Protein AF-A0A9D4FM54-F1 (afdb_monomer_lite)

pLDDT: mean 79.49, std 9.08, range [46.62, 93.25]

Foldseek 3Di:
DDWDWDKDWDADPVVLDIAIDIDTDDDDDPCVVVVVVVVVVCVVVDPDPPDDDDDDDPPDVVNVDVDPRPDDDDDPVVNVVVDDDPVRVVVVVVD

Radius of gyration: 21.34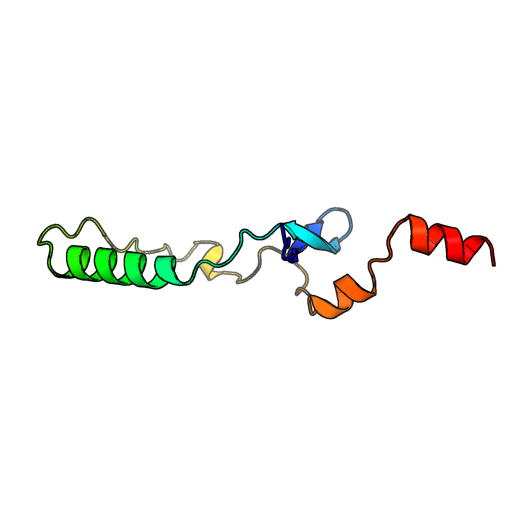 Å; chains: 1; bounding box: 58×18×44 Å

Structure (mmCIF, N/CA/C/O backbone):
data_AF-A0A9D4FM54-F1
#
_entry.id   AF-A0A9D4FM54-F1
#
loop_
_atom_site.group_PDB
_atom_site.id
_atom_site.type_symbol
_atom_site.label_atom_id
_atom_site.label_alt_id
_atom_site.label_comp_id
_atom_site.label_asym_id
_atom_site.label_entity_id
_atom_site.label_seq_id
_atom_site.pdbx_PDB_ins_code
_atom_site.Cartn_x
_atom_site.Cartn_y
_atom_site.Cartn_z
_atom_site.occupancy
_atom_site.B_iso_or_equiv
_atom_site.auth_seq_id
_atom_site.auth_comp_id
_atom_site.auth_asym_id
_atom_site.auth_atom_id
_atom_site.pdbx_PDB_model_num
ATOM 1 N N . MET A 1 1 ? 18.000 2.053 12.207 1.00 46.62 1 MET A N 1
ATOM 2 C CA . MET A 1 1 ? 16.559 1.715 12.081 1.00 46.62 1 MET A CA 1
ATOM 3 C C . MET A 1 1 ? 16.369 0.816 10.864 1.00 46.62 1 MET A C 1
ATOM 5 O O . MET A 1 1 ? 16.705 1.258 9.778 1.00 46.62 1 MET A O 1
ATOM 9 N N . SER A 1 2 ? 15.879 -0.421 11.017 1.00 51.66 2 SER A N 1
ATOM 10 C CA . SER A 1 2 ? 15.617 -1.292 9.856 1.00 51.66 2 SER A CA 1
ATOM 11 C C . SER A 1 2 ? 14.452 -0.733 9.026 1.00 51.66 2 SER A C 1
ATOM 13 O O . SER A 1 2 ? 13.369 -0.510 9.573 1.00 51.66 2 SER A O 1
ATOM 15 N N . VAL A 1 3 ? 14.699 -0.421 7.752 1.00 61.25 3 VAL A N 1
ATOM 16 C CA . VAL A 1 3 ? 13.710 0.104 6.798 1.00 61.25 3 VAL A CA 1
ATOM 17 C C . VAL A 1 3 ? 13.264 -1.062 5.925 1.00 61.25 3 VAL A C 1
ATOM 19 O O . VAL A 1 3 ? 14.077 -1.627 5.199 1.00 61.25 3 VAL A O 1
ATOM 22 N N . CYS A 1 4 ? 11.984 -1.424 5.993 1.00 66.94 4 CYS A N 1
ATOM 23 C CA . CYS A 1 4 ? 11.412 -2.426 5.101 1.00 66.94 4 CYS A CA 1
ATOM 24 C C . CYS A 1 4 ? 10.907 -1.737 3.825 1.00 66.94 4 CYS A C 1
ATOM 26 O O . CYS A 1 4 ? 10.298 -0.664 3.888 1.00 66.94 4 CYS A O 1
ATOM 28 N N . PHE A 1 5 ? 11.167 -2.329 2.662 1.00 75.75 5 PHE A N 1
ATOM 29 C CA . PHE A 1 5 ? 10.716 -1.805 1.375 1.00 75.75 5 PHE A CA 1
ATOM 30 C C . PHE A 1 5 ? 9.612 -2.700 0.812 1.00 75.75 5 PHE A C 1
ATOM 32 O O . PHE A 1 5 ? 9.791 -3.907 0.694 1.00 75.75 5 PHE A O 1
ATOM 39 N N . SER A 1 6 ? 8.491 -2.093 0.423 1.00 82.38 6 SER A N 1
ATOM 40 C CA . SER A 1 6 ? 7.437 -2.737 -0.367 1.00 82.38 6 SER A CA 1
ATOM 41 C C . SER A 1 6 ? 7.375 -2.093 -1.743 1.00 82.38 6 SER A C 1
ATOM 43 O O . SER A 1 6 ? 7.757 -0.939 -1.925 1.00 82.38 6 SER A O 1
ATOM 45 N N . TYR A 1 7 ? 6.913 -2.836 -2.738 1.00 86.94 7 TYR A N 1
ATOM 46 C CA . TYR A 1 7 ? 6.910 -2.405 -4.126 1.00 86.94 7 TYR A CA 1
ATOM 47 C C . TYR A 1 7 ? 5.492 -2.066 -4.576 1.00 86.94 7 TYR A C 1
ATOM 49 O O . TYR A 1 7 ? 4.599 -2.909 -4.530 1.00 86.94 7 TYR A O 1
ATOM 57 N N . LYS A 1 8 ? 5.286 -0.836 -5.058 1.00 86.06 8 LYS A N 1
ATOM 58 C CA . LYS A 1 8 ? 4.020 -0.421 -5.678 1.00 86.06 8 LYS A CA 1
ATOM 59 C C . LYS A 1 8 ? 4.161 -0.352 -7.197 1.00 86.06 8 LYS A C 1
ATOM 61 O O . LYS A 1 8 ? 5.209 0.033 -7.720 1.00 86.06 8 LYS A O 1
ATOM 66 N N . ARG A 1 9 ? 3.091 -0.732 -7.901 1.00 87.88 9 ARG A N 1
ATOM 67 C CA . ARG A 1 9 ? 2.984 -0.699 -9.367 1.00 87.88 9 ARG A CA 1
ATOM 68 C C . ARG A 1 9 ? 2.297 0.592 -9.818 1.00 87.88 9 ARG A C 1
ATOM 70 O O . ARG A 1 9 ? 1.338 1.034 -9.195 1.00 87.88 9 ARG A O 1
ATOM 77 N N . LYS A 1 10 ? 2.769 1.178 -10.918 1.00 88.06 10 LYS A N 1
ATOM 78 C CA . LYS A 1 10 ? 2.153 2.319 -11.607 1.00 88.06 10 LYS A CA 1
ATOM 79 C C . LYS A 1 10 ? 2.155 2.073 -13.109 1.00 88.06 10 LYS A C 1
ATOM 81 O O . LYS A 1 10 ? 3.208 1.798 -13.689 1.00 88.06 10 LYS A O 1
ATOM 86 N N . PHE A 1 11 ? 0.993 2.233 -13.728 1.00 88.56 11 PHE A N 1
ATOM 87 C CA . PHE A 1 11 ? 0.844 2.201 -15.176 1.00 88.56 11 PHE A CA 1
ATOM 88 C C . PHE A 1 11 ? 1.066 3.595 -15.774 1.00 88.56 11 PHE A C 1
ATOM 90 O O . PHE A 1 11 ? 0.549 4.592 -15.264 1.00 88.56 11 PHE A O 1
ATOM 97 N N . SER A 1 12 ? 1.850 3.679 -16.847 1.00 87.75 12 SER A N 1
ATOM 98 C CA . SER A 1 12 ? 2.041 4.906 -17.623 1.00 87.75 12 SER A CA 1
ATOM 99 C C . SER A 1 12 ? 1.265 4.811 -18.928 1.00 87.75 12 SER A C 1
ATOM 101 O O . SER A 1 12 ? 1.634 4.019 -19.791 1.00 87.75 12 SER A O 1
ATOM 103 N N . LYS A 1 13 ? 0.249 5.667 -19.099 1.00 87.44 13 LYS A N 1
ATOM 104 C CA . LYS A 1 13 ? -0.549 5.728 -20.335 1.00 87.44 13 LYS A CA 1
ATOM 105 C C . LYS A 1 13 ? 0.301 6.106 -21.554 1.00 87.44 13 LYS A C 1
ATOM 107 O O . LYS A 1 13 ? 0.194 5.471 -22.590 1.00 87.44 13 LYS A O 1
ATOM 112 N N . ARG A 1 14 ? 1.210 7.083 -21.408 1.00 88.25 14 ARG A N 1
ATOM 113 C CA . ARG A 1 14 ? 2.062 7.579 -22.512 1.00 88.25 14 ARG A CA 1
ATOM 114 C C . ARG A 1 14 ? 2.999 6.517 -23.085 1.00 88.25 14 ARG A C 1
ATOM 116 O O . ARG A 1 14 ? 3.293 6.536 -24.267 1.00 88.25 14 ARG A O 1
ATOM 123 N N . GLY A 1 15 ? 3.516 5.639 -22.227 1.00 82.06 15 GLY A N 1
ATOM 124 C CA . GLY A 1 15 ? 4.461 4.591 -22.623 1.00 82.06 15 GLY A CA 1
ATOM 125 C C . GLY A 1 15 ? 3.853 3.195 -22.640 1.00 82.06 15 GLY A C 1
ATOM 126 O O . GLY A 1 15 ? 4.621 2.243 -22.713 1.00 82.06 15 GLY A O 1
ATOM 127 N N . ASN A 1 16 ? 2.530 3.097 -22.462 1.00 85.50 16 ASN A N 1
ATOM 128 C CA . ASN A 1 16 ? 1.745 1.868 -22.370 1.00 85.50 16 ASN A CA 1
ATOM 129 C C . ASN A 1 16 ? 2.422 0.755 -21.544 1.00 85.50 16 ASN A C 1
ATOM 131 O O . ASN A 1 16 ? 2.495 -0.398 -21.958 1.00 85.50 16 ASN A O 1
ATOM 135 N N . LYS A 1 17 ? 3.013 1.120 -20.396 1.00 86.31 17 LYS A N 1
ATOM 136 C CA . LYS A 1 17 ? 3.888 0.220 -19.631 1.00 86.31 17 LYS A CA 1
ATOM 137 C C . LYS A 1 17 ? 3.706 0.330 -18.131 1.00 86.31 17 LYS A C 1
ATOM 139 O O . LYS A 1 17 ? 3.511 1.417 -17.577 1.00 86.31 17 LYS A O 1
ATOM 144 N N . TRP A 1 18 ? 3.866 -0.809 -17.475 1.00 86.31 18 TRP A N 1
ATOM 145 C CA . TRP A 1 18 ? 3.921 -0.927 -16.029 1.00 86.31 18 TRP A CA 1
ATOM 146 C C . TRP A 1 18 ? 5.320 -0.612 -15.499 1.00 86.31 18 TRP A C 1
ATOM 148 O O . TRP A 1 18 ? 6.345 -0.963 -16.085 1.00 86.31 18 TRP A O 1
ATOM 158 N N . THR A 1 19 ? 5.362 0.087 -14.371 1.00 85.94 19 THR A N 1
ATOM 159 C CA . THR A 1 19 ? 6.591 0.427 -13.655 1.00 85.94 19 THR A CA 1
ATOM 160 C C . THR A 1 19 ? 6.414 0.143 -12.173 1.00 85.94 19 THR A C 1
ATOM 162 O O . THR A 1 19 ? 5.326 0.314 -11.627 1.00 85.94 19 THR A O 1
ATOM 165 N N . VAL A 1 20 ? 7.484 -0.290 -11.511 1.00 88.94 20 VAL A N 1
ATOM 166 C CA . VAL A 1 20 ? 7.483 -0.595 -10.076 1.00 88.94 20 VAL A CA 1
ATOM 167 C C . VAL A 1 20 ? 8.395 0.365 -9.350 1.00 88.94 20 VAL A C 1
ATOM 169 O O . VAL A 1 20 ? 9.515 0.567 -9.806 1.00 88.94 20 VAL A O 1
ATOM 172 N N . TYR A 1 21 ? 7.959 0.926 -8.227 1.00 85.75 21 TYR A N 1
ATOM 173 C CA . TYR A 1 21 ? 8.780 1.783 -7.378 1.00 85.75 21 TYR A CA 1
ATOM 174 C C . TYR A 1 21 ? 8.792 1.274 -5.930 1.00 85.75 21 TYR A C 1
ATOM 176 O O . TYR A 1 21 ? 7.765 0.793 -5.442 1.00 85.75 21 TYR A O 1
ATOM 184 N N . PRO A 1 22 ? 9.949 1.358 -5.248 1.00 87.38 22 PRO A N 1
ATOM 185 C CA . PRO A 1 22 ? 10.038 1.010 -3.841 1.00 87.38 22 PRO A CA 1
ATOM 186 C C . PRO A 1 22 ? 9.363 2.092 -2.997 1.00 87.38 22 PRO A C 1
ATOM 188 O O . PRO A 1 22 ? 9.534 3.291 -3.228 1.00 87.38 22 PRO A O 1
ATOM 191 N N . VAL A 1 23 ? 8.610 1.656 -2.001 1.00 87.81 23 VAL A N 1
ATOM 192 C CA . VAL A 1 23 ? 7.963 2.477 -0.987 1.00 87.81 23 VAL A CA 1
ATOM 193 C C . VAL A 1 23 ? 8.518 2.041 0.357 1.00 87.81 23 VAL A C 1
ATOM 195 O O . VAL A 1 23 ? 8.538 0.851 0.674 1.00 87.81 23 VAL A O 1
ATOM 198 N N . LYS A 1 24 ? 8.989 3.014 1.137 1.00 84.94 24 LYS A N 1
ATOM 199 C CA . LYS A 1 24 ? 9.393 2.774 2.522 1.00 84.94 24 LYS A CA 1
ATOM 200 C C . LYS A 1 24 ? 8.142 2.395 3.305 1.00 84.94 24 LYS A C 1
ATOM 202 O O . LYS A 1 24 ? 7.192 3.174 3.34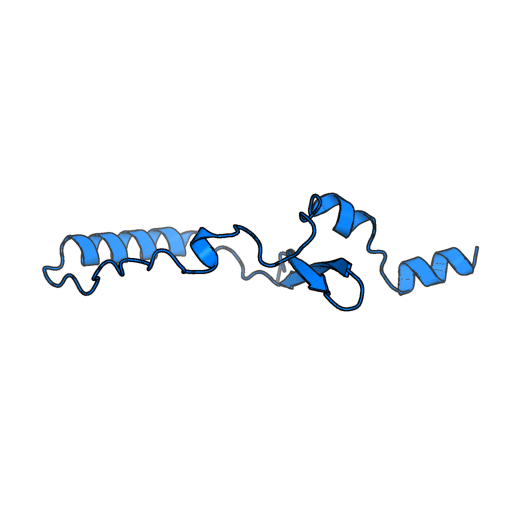5 1.00 84.94 24 LYS A O 1
ATOM 207 N N . VAL A 1 25 ? 8.136 1.202 3.879 1.00 82.44 25 VAL A N 1
ATOM 208 C CA . VAL A 1 25 ? 7.047 0.746 4.739 1.00 82.44 25 VAL A CA 1
ATOM 209 C C . VAL A 1 25 ? 7.423 1.065 6.172 1.00 82.44 25 VAL A C 1
ATOM 211 O O . VAL A 1 25 ? 8.574 0.897 6.586 1.00 82.44 25 VAL A O 1
ATOM 214 N N . THR A 1 26 ? 6.445 1.559 6.920 1.00 72.81 26 THR A N 1
ATOM 215 C CA . THR A 1 26 ? 6.558 1.710 8.364 1.00 72.81 26 THR A CA 1
ATOM 216 C C . THR A 1 26 ? 6.746 0.342 9.008 1.00 72.81 26 THR A C 1
ATOM 218 O O . THR A 1 26 ? 6.301 -0.684 8.497 1.00 72.81 26 THR A O 1
ATOM 221 N N . LYS A 1 27 ? 7.458 0.308 10.130 1.00 73.62 27 LYS A N 1
ATOM 222 C CA . LYS A 1 27 ? 7.670 -0.942 10.854 1.00 73.62 27 LYS A CA 1
ATOM 223 C C . LYS A 1 27 ? 6.330 -1.499 11.333 1.00 73.62 27 LYS A C 1
ATOM 225 O O . LYS A 1 27 ? 5.470 -0.737 11.772 1.00 73.62 27 LYS A O 1
ATOM 230 N N . ALA A 1 28 ? 6.184 -2.817 11.261 1.00 71.81 28 ALA A N 1
ATOM 231 C CA . ALA A 1 28 ? 5.072 -3.511 11.886 1.00 71.81 28 ALA A CA 1
ATOM 232 C C . ALA A 1 28 ? 5.316 -3.556 13.398 1.00 71.81 28 ALA A C 1
ATOM 234 O O . ALA A 1 28 ? 6.373 -3.999 13.849 1.00 71.81 28 ALA A O 1
ATOM 235 N N . TYR A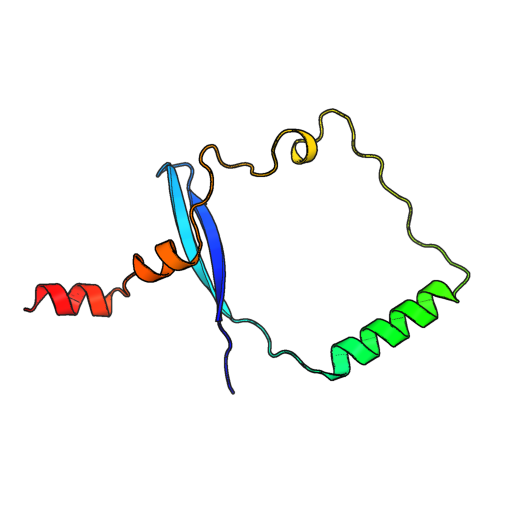 1 29 ? 4.352 -3.067 14.169 1.00 81.56 29 TYR A N 1
ATOM 236 C CA . TYR A 1 29 ? 4.370 -3.146 15.621 1.00 81.56 29 TYR A CA 1
ATOM 237 C C . TYR A 1 29 ? 3.302 -4.146 16.057 1.00 81.56 29 TYR A C 1
ATOM 239 O O . TYR A 1 29 ? 2.123 -3.940 15.783 1.00 81.56 29 TYR A O 1
ATOM 247 N N . SER A 1 30 ? 3.702 -5.206 16.759 1.00 85.31 30 SER A N 1
ATOM 248 C CA . SER A 1 30 ? 2.802 -6.290 17.185 1.00 85.31 30 SER A CA 1
ATOM 249 C C . SER A 1 30 ? 1.669 -5.825 18.106 1.00 85.31 30 SER A C 1
ATOM 251 O O . SER A 1 30 ? 0.613 -6.445 18.164 1.00 85.31 30 SER A O 1
ATOM 253 N N . TYR A 1 31 ? 1.849 -4.711 18.818 1.00 87.50 31 TYR A N 1
ATOM 254 C CA . TYR A 1 31 ? 0.807 -4.153 19.679 1.00 87.50 31 TYR A CA 1
ATOM 255 C C . TYR A 1 31 ? -0.316 -3.445 18.905 1.00 87.50 31 TYR A C 1
ATOM 257 O O . TYR A 1 31 ? -1.388 -3.245 19.470 1.00 87.50 31 TYR A O 1
ATOM 265 N N . ILE A 1 32 ? -0.108 -3.071 17.634 1.00 86.62 32 ILE A N 1
ATOM 266 C CA . ILE A 1 32 ? -1.144 -2.400 16.830 1.00 86.62 32 ILE A CA 1
ATOM 267 C C . ILE A 1 32 ? -2.338 -3.331 16.626 1.00 86.62 32 ILE A C 1
ATOM 269 O O . ILE A 1 32 ? -3.473 -2.886 16.746 1.00 86.62 32 ILE A O 1
ATOM 273 N N . GLU A 1 33 ? -2.096 -4.623 16.400 1.00 88.38 33 GLU A N 1
ATOM 274 C CA . GLU A 1 33 ? -3.164 -5.620 16.271 1.00 88.38 33 GLU A CA 1
ATOM 275 C C . GLU A 1 33 ? -4.020 -5.683 17.541 1.00 88.38 33 GLU A C 1
ATOM 277 O O . GLU A 1 33 ? -5.246 -5.688 17.465 1.00 88.38 33 GLU A O 1
ATOM 282 N N . LYS A 1 34 ? -3.389 -5.621 18.721 1.00 92.12 34 LYS A N 1
ATOM 283 C CA . LYS A 1 34 ? -4.098 -5.593 20.010 1.00 92.12 34 LYS A CA 1
ATOM 284 C C . LYS A 1 34 ? -4.964 -4.341 20.163 1.00 92.12 34 LYS A C 1
ATOM 286 O O . LYS A 1 34 ? -6.104 -4.444 20.607 1.00 92.12 34 LYS A O 1
ATOM 291 N N . LEU A 1 35 ? -4.445 -3.174 19.771 1.00 91.19 35 LEU A N 1
ATOM 292 C CA . LEU A 1 35 ? -5.203 -1.917 19.794 1.00 91.19 35 LEU A CA 1
ATOM 293 C C . LEU A 1 35 ? -6.377 -1.941 18.810 1.00 91.19 35 LEU A C 1
ATOM 295 O O . LEU A 1 35 ? -7.466 -1.486 19.147 1.00 91.19 35 LEU A O 1
ATOM 299 N N . MET A 1 36 ? -6.179 -2.503 17.615 1.00 92.25 36 MET A N 1
ATOM 300 C CA . MET A 1 36 ? -7.244 -2.671 16.625 1.00 92.25 36 MET A CA 1
ATOM 301 C C . MET A 1 36 ? -8.357 -3.577 17.149 1.00 92.25 36 MET A C 1
ATOM 303 O O . MET A 1 36 ? -9.526 -3.224 17.030 1.00 92.25 36 MET A O 1
ATOM 307 N N . VAL A 1 37 ? -8.008 -4.708 17.771 1.00 93.25 37 VAL A N 1
ATOM 308 C CA . VAL A 1 37 ? -8.988 -5.612 18.391 1.00 93.25 37 VAL A CA 1
ATOM 309 C C . VAL A 1 37 ? -9.763 -4.900 19.499 1.00 93.25 37 VAL A C 1
ATOM 311 O O . VAL A 1 37 ? -10.987 -4.992 19.530 1.00 93.25 37 VAL A O 1
ATOM 314 N N . ALA A 1 38 ? -9.085 -4.146 20.368 1.00 89.75 38 ALA A N 1
ATOM 315 C CA . ALA A 1 38 ? -9.745 -3.379 21.424 1.00 89.75 38 ALA A CA 1
ATOM 316 C C . ALA A 1 38 ? -10.742 -2.353 20.853 1.00 89.75 38 ALA A C 1
ATOM 318 O O . ALA A 1 38 ? -11.896 -2.328 21.274 1.00 89.75 38 ALA A O 1
ATOM 319 N N . ALA A 1 39 ? -10.333 -1.586 19.839 1.00 87.69 39 ALA A N 1
ATOM 320 C CA . ALA A 1 39 ? -11.190 -0.599 19.185 1.00 87.69 39 ALA A CA 1
ATOM 321 C C . ALA A 1 39 ? -12.398 -1.236 18.476 1.00 87.69 39 ALA A C 1
ATOM 323 O O . ALA A 1 39 ? -13.502 -0.699 18.531 1.00 87.69 39 ALA A O 1
ATOM 324 N N . VAL A 1 40 ? -12.214 -2.389 17.821 1.00 87.19 40 VAL A N 1
ATOM 325 C CA . VAL A 1 40 ? -13.316 -3.128 17.181 1.00 87.19 40 VAL A CA 1
ATOM 326 C C . VAL A 1 40 ? -14.287 -3.668 18.225 1.00 87.19 40 VAL A C 1
ATOM 328 O O . VAL A 1 40 ? -15.493 -3.547 18.035 1.00 87.19 40 VAL A O 1
ATOM 331 N N . ASN A 1 41 ? -13.790 -4.221 19.332 1.00 89.44 41 ASN A N 1
ATOM 332 C CA . ASN A 1 41 ? -14.645 -4.703 20.416 1.00 89.44 41 ASN A CA 1
ATOM 333 C C . ASN A 1 41 ? -15.482 -3.562 21.001 1.00 89.44 41 ASN A C 1
ATOM 335 O O . ASN A 1 41 ? -16.693 -3.703 21.148 1.00 89.44 41 ASN A O 1
ATOM 339 N N . GLU A 1 42 ? -14.861 -2.413 21.259 1.00 85.06 42 GLU A N 1
ATOM 340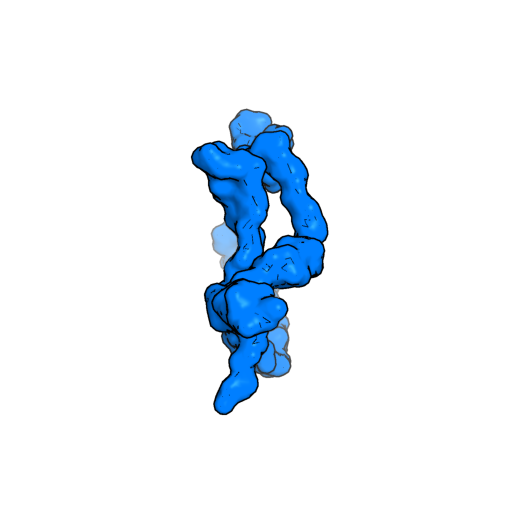 C CA . GLU A 1 42 ? -15.555 -1.221 21.746 1.00 85.06 42 GLU A CA 1
ATOM 341 C C . GLU A 1 42 ? -16.587 -0.706 20.730 1.00 85.06 42 GLU A C 1
ATOM 343 O O . GLU A 1 42 ? -17.715 -0.388 21.103 1.00 85.06 42 GLU A O 1
ATOM 348 N N . TYR A 1 43 ? -16.257 -0.711 19.435 1.00 79.19 43 TYR A N 1
ATOM 349 C CA . TYR A 1 43 ? -17.189 -0.342 18.367 1.00 79.19 43 TYR A CA 1
ATOM 350 C C . TYR A 1 43 ? -18.381 -1.302 18.252 1.00 79.19 43 TYR A C 1
ATOM 352 O O . TYR A 1 43 ? -19.511 -0.859 18.065 1.00 79.19 43 TYR A O 1
ATOM 360 N N . CYS A 1 44 ? -18.148 -2.611 18.355 1.00 80.69 44 CYS A N 1
ATOM 361 C CA . CYS A 1 44 ? -19.196 -3.630 18.276 1.00 80.69 44 CYS A CA 1
ATOM 362 C C . CYS A 1 44 ? -20.152 -3.574 19.473 1.00 80.69 44 CYS A C 1
ATOM 364 O O . CYS A 1 44 ? -21.345 -3.824 19.311 1.00 80.69 44 CYS A O 1
ATOM 366 N N . ILE A 1 45 ? -19.627 -3.263 20.661 1.00 82.38 45 ILE A N 1
ATOM 367 C CA . ILE A 1 45 ? -20.407 -3.124 21.898 1.00 82.38 45 ILE A CA 1
ATOM 368 C C . ILE A 1 45 ? -21.111 -1.755 21.942 1.00 82.38 45 ILE A C 1
ATOM 370 O O . ILE A 1 45 ? -22.215 -1.632 22.475 1.00 82.38 45 ILE A O 1
ATOM 374 N N . GL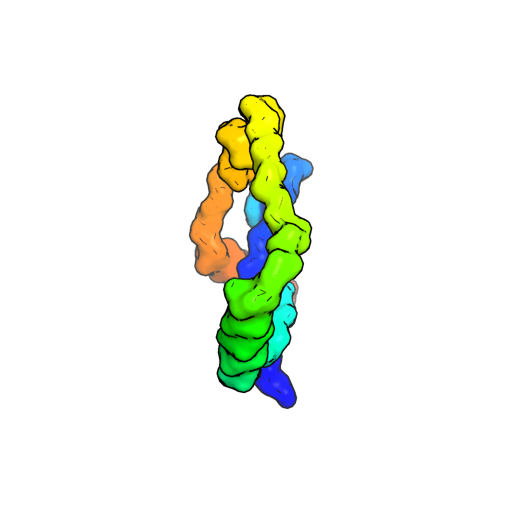Y A 1 46 ? -20.505 -0.723 21.352 1.00 73.00 46 GLY A N 1
ATOM 375 C CA . GLY A 1 46 ? -21.052 0.625 21.273 1.00 73.00 46 GLY A CA 1
ATOM 376 C C . GLY A 1 46 ? -22.327 0.702 20.426 1.00 73.00 46 GLY A C 1
ATOM 377 O O . GLY A 1 46 ? -22.349 0.367 19.246 1.00 73.00 46 GLY A O 1
ATOM 378 N N . GLN A 1 47 ? -23.407 1.234 21.002 1.00 63.59 47 GLN A N 1
ATOM 379 C CA . GLN A 1 47 ? -24.721 1.335 20.346 1.00 63.59 47 GLN A CA 1
ATOM 380 C C . GLN A 1 47 ? -24.784 2.308 19.144 1.00 63.59 47 GLN A C 1
ATOM 382 O O . GLN A 1 47 ? -25.798 2.358 18.447 1.00 63.59 47 GLN A O 1
ATOM 387 N N . LYS A 1 48 ? -23.729 3.084 18.852 1.00 62.81 48 LYS A N 1
ATOM 388 C CA . LYS A 1 48 ? -23.709 4.037 17.727 1.00 62.81 48 LYS A CA 1
ATOM 389 C C . LYS A 1 48 ? -23.085 3.418 16.476 1.00 62.81 48 LYS A C 1
ATOM 391 O O . LYS A 1 48 ? -21.888 3.541 16.224 1.00 62.81 48 LYS A O 1
ATOM 396 N N . ARG A 1 49 ? -23.924 2.830 15.621 1.00 59.75 49 ARG A N 1
ATOM 397 C CA . ARG A 1 49 ? -23.540 2.477 14.245 1.00 59.75 49 ARG A CA 1
ATOM 398 C C . ARG A 1 49 ? -23.392 3.751 13.406 1.00 59.75 49 ARG A C 1
ATOM 400 O O . ARG A 1 49 ? -24.375 4.289 12.917 1.00 59.75 49 ARG A O 1
ATOM 407 N N . ILE A 1 50 ? -22.157 4.223 13.235 1.00 64.50 50 ILE A N 1
ATOM 408 C CA . ILE A 1 50 ? -21.821 5.380 12.373 1.00 64.50 50 ILE A CA 1
ATOM 409 C C . ILE A 1 50 ? -21.793 4.981 10.877 1.00 64.50 50 ILE A C 1
ATOM 411 O O . ILE A 1 50 ? -21.743 5.830 9.992 1.00 64.50 50 ILE A O 1
ATOM 415 N N . TYR A 1 51 ? -21.813 3.680 10.564 1.00 68.38 51 TYR A N 1
ATOM 416 C CA . TYR A 1 51 ? -21.653 3.182 9.198 1.00 68.38 51 TYR A CA 1
ATOM 417 C C . TYR A 1 51 ? -22.989 2.950 8.481 1.00 68.38 51 TYR A C 1
ATOM 419 O O . TYR A 1 51 ? -23.847 2.209 8.964 1.00 68.38 51 TYR A O 1
ATOM 427 N N . HIS A 1 52 ? -23.101 3.491 7.267 1.00 66.38 52 HIS A N 1
ATOM 428 C CA . HIS A 1 52 ? -24.152 3.155 6.311 1.00 66.38 52 HIS A CA 1
ATOM 429 C C . HIS A 1 52 ? -23.519 2.551 5.047 1.00 66.38 52 HIS A C 1
ATOM 431 O O . HIS A 1 52 ? -22.644 3.185 4.448 1.00 66.38 52 HIS A O 1
ATOM 437 N N . PRO A 1 53 ? -23.923 1.342 4.615 1.00 71.50 53 PRO A N 1
ATOM 438 C CA . PRO A 1 53 ? -23.421 0.762 3.378 1.00 71.50 53 PRO A CA 1
ATOM 439 C C . PRO A 1 53 ? -23.843 1.622 2.181 1.00 71.50 53 PRO A C 1
ATOM 441 O O . PRO A 1 53 ? -25.028 1.811 1.912 1.00 71.50 53 PRO A O 1
ATOM 444 N N . ILE A 1 54 ? -22.857 2.131 1.442 1.00 80.56 54 ILE A N 1
ATOM 445 C CA . ILE A 1 54 ? -23.086 2.904 0.219 1.00 80.56 54 ILE A CA 1
ATOM 446 C C . ILE A 1 54 ? -23.358 1.918 -0.920 1.00 80.56 54 ILE A C 1
ATOM 448 O O . ILE A 1 54 ? -22.457 1.197 -1.357 1.00 80.56 54 ILE A O 1
ATOM 452 N N . LYS A 1 55 ? -24.600 1.885 -1.417 1.00 84.44 55 LYS A N 1
ATOM 453 C CA . LYS A 1 55 ? -24.948 1.124 -2.624 1.00 84.44 55 LYS A CA 1
ATOM 454 C C . LYS A 1 55 ? -24.243 1.754 -3.827 1.00 84.44 55 LYS A C 1
ATOM 456 O O . LYS A 1 55 ? -24.483 2.915 -4.148 1.00 84.44 55 LYS A O 1
ATOM 461 N N . ARG A 1 56 ? -23.368 0.991 -4.488 1.00 82.38 56 ARG A N 1
ATOM 462 C CA . ARG A 1 56 ? -22.717 1.432 -5.730 1.00 82.38 56 ARG A CA 1
ATOM 463 C C . ARG A 1 56 ? -23.717 1.384 -6.877 1.00 82.38 56 ARG A C 1
ATOM 465 O O . ARG A 1 56 ? -24.500 0.442 -6.976 1.00 82.38 56 ARG A O 1
ATOM 472 N N . GLN A 1 57 ? -23.678 2.390 -7.740 1.00 87.50 57 GLN A N 1
ATOM 473 C CA . GLN A 1 57 ? -24.502 2.422 -8.945 1.00 87.50 57 GLN A CA 1
ATOM 474 C C . GLN A 1 57 ? -23.990 1.407 -9.977 1.00 87.50 57 GLN A C 1
ATOM 476 O O . GLN A 1 57 ? -22.807 1.065 -9.994 1.00 87.50 57 GLN A O 1
ATOM 481 N N . SER A 1 58 ? -24.873 0.952 -10.872 1.00 84.88 58 SER A N 1
ATOM 482 C CA . SER A 1 58 ? -24.521 -0.020 -11.921 1.00 84.88 58 SER A CA 1
ATOM 483 C C . SER A 1 58 ? -23.393 0.468 -12.841 1.00 84.88 58 SER A C 1
ATOM 485 O O . SER A 1 58 ? -22.651 -0.350 -13.369 1.00 84.88 58 SER A O 1
ATOM 487 N N . GLY A 1 59 ? -23.250 1.786 -13.017 1.00 84.75 59 GLY A N 1
ATOM 488 C CA . GLY A 1 59 ? -22.211 2.404 -13.846 1.00 84.75 59 GLY A CA 1
ATOM 489 C C . GLY A 1 59 ? -20.923 2.781 -13.108 1.00 84.75 59 GLY A C 1
ATOM 490 O O . GLY A 1 59 ? -20.095 3.480 -13.685 1.00 84.75 59 GLY A O 1
ATOM 491 N N . ASP A 1 60 ? -20.742 2.386 -11.840 1.00 84.00 60 ASP A N 1
ATOM 492 C CA . ASP A 1 60 ? -19.502 2.690 -11.115 1.00 84.00 60 ASP A CA 1
ATOM 493 C C . ASP A 1 60 ? -18.314 2.022 -11.839 1.00 84.00 60 ASP A C 1
ATOM 495 O O . ASP A 1 60 ? -18.319 0.800 -12.015 1.00 84.00 60 ASP A O 1
ATOM 499 N N . PRO A 1 61 ? -17.272 2.771 -12.251 1.00 78.62 61 PRO A N 1
ATOM 500 C CA . PRO A 1 61 ? -16.122 2.214 -12.965 1.00 78.62 61 PRO A CA 1
ATOM 501 C C . PRO A 1 61 ? -15.421 1.084 -12.201 1.00 78.62 61 PRO A C 1
ATOM 503 O O . PRO A 1 61 ? -14.799 0.224 -12.822 1.00 78.62 61 PRO A O 1
ATOM 506 N N . ARG A 1 62 ? -15.556 1.036 -10.868 1.00 77.69 62 ARG A N 1
ATOM 507 C CA . ARG A 1 62 ? -15.036 -0.058 -10.033 1.00 77.69 62 ARG A CA 1
ATOM 508 C C . ARG A 1 62 ? -15.763 -1.388 -10.243 1.00 77.69 62 ARG A C 1
ATOM 510 O O . ARG A 1 62 ? -15.200 -2.421 -9.898 1.00 77.69 62 ARG A O 1
ATOM 517 N N . ASN A 1 63 ? -16.990 -1.361 -10.760 1.00 78.94 63 ASN A N 1
ATOM 518 C CA . ASN A 1 63 ? -17.757 -2.556 -11.112 1.00 78.94 63 ASN A CA 1
ATOM 519 C C . ASN A 1 63 ? -17.451 -3.026 -12.545 1.00 78.94 63 ASN A C 1
ATOM 521 O O . ASN A 1 63 ? -17.594 -4.207 -12.836 1.00 78.94 63 ASN A O 1
ATOM 525 N N . ILE A 1 64 ? -17.035 -2.111 -13.429 1.00 78.69 64 ILE A N 1
ATOM 526 C CA . ILE A 1 64 ? -16.825 -2.373 -14.863 1.00 78.69 64 ILE A CA 1
ATOM 527 C C . ILE A 1 64 ? -15.459 -3.017 -15.118 1.00 78.69 64 ILE A C 1
ATOM 529 O O . ILE A 1 64 ? -15.343 -3.936 -15.924 1.00 78.69 64 ILE A O 1
ATOM 533 N N . ALA A 1 65 ? -14.414 -2.544 -14.439 1.00 72.25 65 ALA A N 1
ATOM 534 C CA . ALA A 1 65 ? -13.074 -3.091 -14.591 1.00 72.25 65 ALA A CA 1
ATOM 535 C C . ALA A 1 65 ? -12.339 -3.110 -13.250 1.00 72.25 65 ALA A C 1
ATOM 537 O O . ALA A 1 65 ? -12.298 -2.116 -12.524 1.00 72.25 65 ALA A O 1
ATOM 538 N N . SER A 1 66 ? -11.691 -4.238 -12.948 1.00 73.75 66 SER A N 1
ATOM 539 C CA . SER A 1 66 ? -10.845 -4.379 -11.754 1.00 73.75 66 SER A CA 1
ATOM 540 C C . SER A 1 66 ? -9.646 -3.425 -11.784 1.00 73.75 66 SER A C 1
ATOM 542 O O . SER A 1 66 ? -9.160 -2.979 -10.744 1.00 73.75 66 SER A O 1
ATOM 544 N N . THR A 1 67 ? -9.172 -3.101 -12.989 1.00 74.44 67 THR A N 1
ATOM 545 C CA . THR A 1 67 ? -7.992 -2.278 -13.233 1.00 74.44 67 THR A CA 1
ATOM 546 C C . THR A 1 67 ? -8.309 -1.231 -14.296 1.00 74.44 67 THR A C 1
ATOM 548 O O . THR A 1 67 ? -8.834 -1.543 -15.354 1.00 74.44 67 THR A O 1
ATOM 551 N N . ILE A 1 68 ? -7.938 0.025 -14.037 1.00 75.69 68 ILE A N 1
ATOM 552 C CA . ILE A 1 68 ? -8.153 1.161 -14.960 1.00 75.69 68 ILE A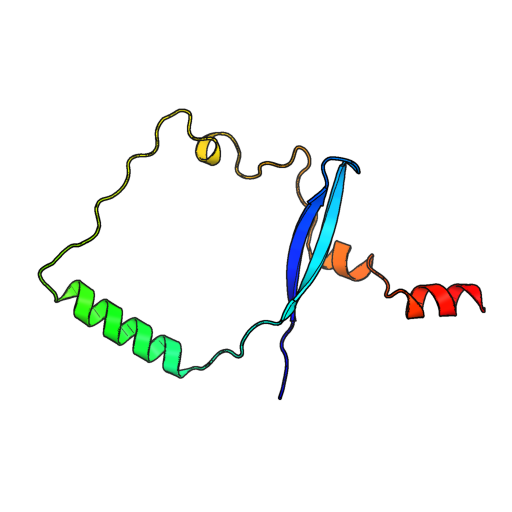 CA 1
ATOM 553 C C . ILE A 1 68 ? -7.199 1.101 -16.180 1.00 75.69 68 ILE A C 1
ATOM 555 O O . ILE A 1 68 ? -7.328 1.864 -17.135 1.00 75.69 68 ILE A O 1
ATOM 559 N N . ALA A 1 69 ? -6.182 0.239 -16.131 1.00 78.75 69 ALA A N 1
ATOM 560 C CA . ALA A 1 69 ? -5.189 0.084 -17.186 1.00 78.75 69 ALA A CA 1
ATOM 561 C C . ALA A 1 69 ? -5.706 -0.827 -18.304 1.00 78.75 69 ALA A C 1
ATOM 563 O O . ALA A 1 69 ? -6.383 -1.812 -18.040 1.00 78.75 69 ALA A O 1
ATOM 564 N N . SER A 1 70 ? -5.311 -0.524 -19.538 1.00 80.25 70 SER A N 1
ATOM 565 C CA . SER A 1 70 ? -5.652 -1.300 -20.736 1.00 80.25 70 SER A CA 1
ATOM 566 C C . SER A 1 70 ? -4.933 -2.647 -20.835 1.00 80.25 70 SER A C 1
ATOM 568 O O . SER A 1 70 ? -5.366 -3.510 -21.587 1.00 80.25 70 SER A O 1
ATOM 570 N N . ILE A 1 71 ? -3.818 -2.813 -20.118 1.00 82.81 71 ILE A N 1
ATOM 571 C CA . ILE A 1 71 ? -2.990 -4.022 -20.128 1.00 82.81 71 ILE A CA 1
ATOM 572 C C . ILE A 1 71 ? -2.913 -4.557 -18.708 1.00 82.81 71 ILE A C 1
ATOM 574 O O . ILE A 1 71 ? -2.629 -3.801 -17.770 1.00 82.81 71 ILE A O 1
ATOM 578 N N . GLU A 1 72 ? -3.094 -5.864 -18.561 1.00 81.06 72 GLU A N 1
ATOM 579 C CA . GLU A 1 72 ? -2.958 -6.528 -17.273 1.00 81.06 72 GLU A CA 1
ATOM 580 C C . GLU A 1 72 ? -1.546 -6.356 -16.691 1.00 81.06 72 GLU A C 1
ATOM 582 O O . GLU A 1 72 ? -0.542 -6.374 -17.413 1.00 81.06 72 GLU A O 1
ATOM 587 N N . PRO A 1 73 ? -1.431 -6.127 -15.374 1.00 80.44 73 PRO A N 1
ATOM 588 C CA . PRO A 1 73 ? -0.137 -5.928 -14.758 1.00 80.44 73 PRO A CA 1
ATOM 589 C C . PRO A 1 73 ? 0.594 -7.269 -14.610 1.00 80.44 73 PRO A C 1
ATOM 591 O O . PRO A 1 73 ? 0.090 -8.154 -13.917 1.00 80.44 73 PRO A O 1
ATOM 594 N N . PRO A 1 74 ? 1.821 -7.412 -15.137 1.00 80.25 74 PRO A N 1
ATOM 595 C CA . PRO A 1 74 ? 2.603 -8.621 -14.913 1.00 80.25 74 PRO A CA 1
ATOM 596 C C . PRO A 1 74 ? 3.055 -8.720 -13.438 1.00 80.25 74 PRO A C 1
ATOM 598 O O . PRO A 1 74 ? 2.922 -7.750 -12.660 1.00 80.25 74 PRO A O 1
ATOM 601 N N . PRO A 1 75 ? 3.590 -9.881 -13.019 1.00 86.62 75 PRO A N 1
ATOM 602 C CA . PRO A 1 75 ? 4.021 -10.111 -11.646 1.00 86.62 75 PRO A CA 1
ATOM 603 C C . PRO A 1 75 ? 5.034 -9.067 -11.161 1.00 86.62 75 PRO A C 1
ATOM 605 O O . PRO A 1 75 ? 5.991 -8.705 -11.850 1.00 86.62 75 PRO A O 1
ATOM 608 N N . THR A 1 76 ? 4.849 -8.579 -9.931 1.00 83.38 76 THR A N 1
ATOM 609 C CA . THR A 1 76 ? 5.693 -7.514 -9.361 1.00 83.38 76 THR A CA 1
ATOM 610 C C . THR A 1 76 ? 7.171 -7.916 -9.307 1.00 83.38 76 THR A C 1
ATOM 612 O O . THR A 1 76 ? 8.035 -7.079 -9.566 1.00 83.38 76 THR A O 1
ATOM 615 N N . ALA A 1 77 ? 7.462 -9.193 -9.031 1.00 82.19 77 ALA A N 1
ATOM 616 C CA . ALA A 1 77 ? 8.821 -9.729 -8.957 1.00 82.19 77 ALA A CA 1
ATOM 617 C C . ALA A 1 77 ? 9.600 -9.551 -10.273 1.00 82.19 77 ALA A C 1
ATOM 619 O O . ALA A 1 77 ? 10.751 -9.109 -10.260 1.00 82.19 77 ALA A O 1
ATOM 620 N N . GLU A 1 78 ? 8.955 -9.788 -11.418 1.00 83.25 78 GLU A N 1
ATOM 621 C CA . GLU A 1 78 ? 9.589 -9.649 -12.733 1.00 83.25 78 GLU A CA 1
ATOM 622 C C . GLU A 1 78 ? 9.997 -8.204 -13.032 1.00 83.25 78 GLU A C 1
ATOM 624 O O . GLU A 1 78 ? 11.069 -7.935 -13.581 1.00 83.25 78 GLU A O 1
ATOM 629 N N . HIS A 1 79 ? 9.157 -7.242 -12.652 1.00 78.94 79 HIS A N 1
ATOM 630 C CA . HIS A 1 79 ? 9.464 -5.827 -12.835 1.00 78.94 79 HIS A CA 1
ATOM 631 C C . HIS A 1 79 ? 10.597 -5.343 -11.936 1.00 78.94 79 HIS A C 1
ATOM 633 O O . HIS A 1 79 ? 11.385 -4.496 -12.363 1.00 78.94 79 HIS A O 1
ATOM 639 N N . VAL A 1 80 ? 10.680 -5.862 -10.709 1.00 81.81 80 VAL A N 1
ATOM 640 C CA . VAL A 1 80 ? 11.786 -5.556 -9.796 1.00 81.81 80 VAL A CA 1
ATOM 641 C C . VAL A 1 80 ? 13.097 -6.079 -10.382 1.00 81.81 80 VAL A C 1
ATOM 643 O O . VAL A 1 80 ? 14.052 -5.312 -10.473 1.00 81.81 80 VAL A O 1
ATOM 646 N N . ALA A 1 81 ? 13.121 -7.317 -10.885 1.00 81.69 81 ALA A N 1
ATOM 647 C CA . ALA A 1 81 ? 14.307 -7.906 -11.512 1.00 81.69 81 ALA A CA 1
ATOM 648 C C . ALA A 1 81 ? 14.776 -7.129 -12.760 1.00 81.69 81 ALA A C 1
ATOM 650 O O . ALA A 1 81 ? 15.970 -6.881 -12.946 1.00 81.69 81 ALA A O 1
ATOM 651 N N . LYS A 1 82 ? 13.837 -6.682 -13.605 1.00 81.94 82 LYS A N 1
ATOM 652 C CA . LYS A 1 82 ? 14.138 -5.868 -14.799 1.00 81.94 82 LYS A CA 1
ATOM 653 C C . LYS A 1 82 ? 14.659 -4.467 -14.442 1.00 81.94 82 LYS A C 1
ATOM 655 O O . LYS A 1 82 ? 15.425 -3.874 -15.208 1.00 81.94 82 LYS A O 1
ATOM 660 N N . ARG A 1 83 ? 14.265 -3.911 -13.290 1.00 77.44 83 ARG A N 1
ATOM 661 C CA . ARG A 1 83 ? 14.625 -2.551 -12.867 1.00 77.44 83 ARG A CA 1
ATOM 662 C C . ARG A 1 83 ? 16.023 -2.519 -12.238 1.00 77.44 83 ARG A C 1
ATOM 664 O O . ARG A 1 83 ? 16.188 -2.570 -11.026 1.00 77.44 83 ARG A O 1
ATOM 671 N N . LYS A 1 84 ? 17.045 -2.335 -13.074 1.00 76.06 84 LYS A N 1
ATOM 672 C CA . LYS A 1 84 ? 18.426 -2.085 -12.622 1.00 76.06 84 LYS A CA 1
ATOM 673 C C . LYS A 1 84 ? 18.596 -0.649 -12.117 1.00 76.06 84 LYS A C 1
ATOM 675 O O . LYS A 1 84 ? 18.017 0.289 -12.671 1.00 76.06 84 LYS A O 1
ATOM 680 N N . SER A 1 85 ? 19.412 -0.462 -11.078 1.00 77.25 85 SER A N 1
ATOM 681 C CA . SER A 1 85 ? 19.803 0.878 -10.629 1.00 77.25 85 SER A CA 1
ATOM 682 C C . SER A 1 85 ? 20.651 1.577 -11.700 1.00 77.25 85 SER A C 1
ATOM 684 O O . SER A 1 85 ? 21.308 0.925 -12.514 1.00 77.25 85 SER A O 1
ATOM 686 N N . ARG A 1 86 ? 20.655 2.918 -11.706 1.00 76.38 86 ARG A N 1
ATOM 687 C CA . ARG A 1 86 ? 21.480 3.701 -12.645 1.00 76.38 86 ARG A CA 1
ATOM 688 C C . ARG A 1 86 ? 22.963 3.335 -12.531 1.00 76.38 86 ARG A C 1
ATOM 690 O O . ARG A 1 86 ? 23.605 3.123 -13.550 1.00 76.38 86 ARG A O 1
ATOM 697 N N . LEU A 1 87 ? 23.457 3.159 -11.304 1.00 78.69 87 LEU A N 1
ATOM 698 C CA . LEU A 1 87 ? 24.831 2.735 -11.031 1.00 78.69 87 LEU A CA 1
ATOM 699 C C . LEU A 1 87 ? 25.138 1.338 -11.597 1.00 78.69 87 LEU A C 1
ATOM 701 O O . LEU A 1 87 ? 26.173 1.143 -12.226 1.00 78.69 87 LEU A O 1
ATOM 705 N N . ALA A 1 88 ? 24.226 0.374 -11.429 1.00 76.44 88 ALA A N 1
ATOM 706 C CA . ALA A 1 88 ? 24.395 -0.975 -11.973 1.00 76.44 88 ALA A CA 1
ATOM 707 C C . ALA A 1 88 ? 24.366 -1.001 -13.509 1.00 76.44 88 ALA A C 1
ATOM 709 O O . ALA A 1 88 ? 25.037 -1.825 -14.127 1.00 76.44 88 ALA A O 1
ATOM 710 N N . LYS A 1 89 ? 23.596 -0.101 -14.134 1.00 77.56 89 LYS A N 1
ATOM 711 C CA . LYS A 1 89 ? 23.597 0.073 -15.591 1.00 77.56 89 LYS A CA 1
ATOM 712 C C . LYS A 1 89 ? 24.919 0.673 -16.073 1.00 77.56 89 LYS A C 1
ATOM 714 O O . LYS A 1 89 ? 25.458 0.194 -17.057 1.00 77.56 89 LYS A O 1
ATOM 719 N N . TRP A 1 90 ? 25.443 1.668 -15.358 1.00 77.19 90 TRP A N 1
ATOM 720 C CA . TRP A 1 90 ? 26.704 2.323 -15.704 1.00 77.19 90 TRP A CA 1
ATOM 721 C C . TRP A 1 90 ? 27.899 1.362 -15.616 1.00 77.19 90 TRP A C 1
ATOM 723 O O . TRP A 1 90 ? 28.671 1.271 -16.559 1.00 77.19 90 TRP A O 1
ATOM 733 N N . ARG A 1 91 ? 27.979 0.541 -14.558 1.00 71.12 91 ARG A N 1
ATOM 734 C CA . ARG A 1 91 ? 29.026 -0.490 -14.409 1.00 71.12 91 ARG A CA 1
ATOM 735 C C . ARG A 1 91 ? 29.036 -1.544 -15.520 1.00 71.12 91 ARG A C 1
ATOM 737 O O . ARG A 1 91 ? 30.098 -2.031 -15.865 1.00 71.12 91 ARG A O 1
ATOM 744 N N . LYS A 1 92 ? 27.878 -1.892 -16.089 1.00 71.88 92 LYS A N 1
ATOM 745 C CA . LYS A 1 92 ? 27.799 -2.825 -17.230 1.00 71.88 92 LYS A CA 1
ATOM 746 C C . LYS A 1 92 ? 28.323 -2.246 -18.540 1.00 71.88 92 LYS A C 1
ATOM 748 O O . LYS A 1 92 ? 28.564 -3.023 -19.443 1.00 71.88 92 LYS A O 1
ATOM 753 N N . ASN A 1 93 ? 28.412 -0.924 -18.651 1.00 72.81 93 ASN A N 1
ATOM 754 C CA . ASN A 1 93 ? 28.891 -0.254 -19.857 1.00 72.81 93 ASN A CA 1
ATOM 755 C C . ASN A 1 93 ? 30.398 0.052 -19.793 1.00 72.81 93 ASN A C 1
ATOM 757 O O . ASN A 1 93 ? 30.934 0.609 -20.741 1.00 72.81 93 ASN A O 1
ATOM 761 N N . LEU A 1 94 ? 31.041 -0.223 -18.653 1.00 66.94 94 LEU A N 1
ATOM 762 C CA . LEU A 1 94 ? 32.478 -0.040 -18.427 1.00 66.94 94 LEU A CA 1
ATOM 763 C C . LEU A 1 94 ? 33.275 -1.344 -18.575 1.00 66.94 94 LEU A C 1
ATOM 765 O O . LEU A 1 94 ? 34.498 -1.289 -18.630 1.00 66.94 94 LEU A O 1
ATOM 769 N N . ASN A 1 95 ? 32.571 -2.476 -18.633 1.00 52.91 95 ASN A N 1
ATOM 770 C CA . ASN A 1 95 ? 33.094 -3.787 -19.005 1.00 52.91 95 ASN A CA 1
ATOM 771 C C . ASN A 1 95 ? 32.612 -4.118 -20.414 1.00 52.91 95 ASN A C 1
ATOM 773 O O . ASN A 1 95 ? 33.330 -4.870 -21.100 1.00 52.91 95 ASN A O 1
#

Organism: Dreissena polymorpha (NCBI:txid45954)

Sequence (95 aa):
MSVCFSYKRKFSKRGNKWTVYPVKVTKAYSYIEKLMVAAVNEYCIGQKRIYHPIKRQSGDPRNIASTIASIEPPPTAEHVAKRKSRLAKWRKNLN

Secondary structure (DSSP, 8-state):
-PPEEEEEEEEETTTTEEEEEEEEEPPP-HHHHHHHHHHHHHHHHSS-------PPPTT-HHHH-S-SSSSPPPPHHHHHHH---HHHHHHHT--